Protein AF-A0A1D7VN87-F1 (afdb_monomer_lite)

Foldseek 3Di:
DLPVQVVVVVVCVVVVVVCVVLQWDEKDKDFQDDDPDGPGIDIDTDRPDPDYDDPVNVVVVNVVSPVVSNVVVVVVVVVVVVVVVVVVVVVVVPPPCPPPPQPDDDDDDFDDPDDPQDDWGKDKDWDDDPPNDIDMDIDTDDDPGD

pLDDT: mean 72.65, std 16.55, range [36.69, 96.06]

Sequence (146 aa):
MLDQAASRLAQEPERAAKILGAGAHSVMTVPLRARETTLGLAHFYRWQLPQPFEPDDLALVRDLVARAAVCIDNARRYTREHHAALTLQHSLLLRDAVPSRCSLETAHRYLPACTHAGVGGDWFDILQLSGARVGVIVGDMTGRGM

Organism: NCBI:txid47763

Structure (mmCIF, N/CA/C/O backbone):
data_AF-A0A1D7VN87-F1
#
_entry.id   AF-A0A1D7VN87-F1
#
loop_
_atom_site.group_PDB
_atom_site.id
_atom_site.type_symbol
_atom_site.label_atom_id
_atom_site.label_alt_id
_atom_site.label_comp_id
_atom_site.label_asym_id
_atom_site.label_entity_id
_atom_site.label_seq_id
_atom_site.pdbx_PDB_ins_code
_atom_site.Cartn_x
_atom_site.Cartn_y
_atom_site.Cartn_z
_atom_site.occupancy
_atom_site.B_iso_or_equiv
_atom_site.auth_seq_id
_atom_site.auth_comp_id
_atom_site.auth_asym_id
_atom_site.auth_atom_id
_atom_site.pdbx_PDB_model_num
ATOM 1 N N . MET A 1 1 ? -0.899 12.994 -20.926 1.00 36.69 1 MET A N 1
ATOM 2 C CA . MET A 1 1 ? -0.960 12.828 -19.451 1.00 36.69 1 MET A CA 1
ATOM 3 C C . MET A 1 1 ? 0.196 11.996 -18.857 1.00 36.69 1 MET A C 1
ATOM 5 O O . MET A 1 1 ? 0.191 11.775 -17.654 1.00 36.69 1 MET A O 1
ATOM 9 N N . LEU A 1 2 ? 1.192 11.566 -19.655 1.00 43.91 2 LEU A N 1
ATOM 10 C CA . LEU A 1 2 ? 2.428 10.891 -19.197 1.00 43.91 2 LEU A CA 1
ATOM 11 C C . LEU A 1 2 ? 3.520 11.876 -18.709 1.00 43.91 2 LEU A C 1
ATOM 13 O O . LEU A 1 2 ? 4.498 11.469 -18.094 1.00 43.91 2 LEU A O 1
ATOM 17 N N . ASP A 1 3 ? 3.318 13.172 -18.948 1.00 40.94 3 ASP A N 1
ATOM 18 C CA . ASP A 1 3 ? 4.343 14.222 -18.858 1.00 40.94 3 ASP A CA 1
ATOM 19 C C . ASP A 1 3 ? 4.689 14.647 -17.413 1.00 40.94 3 ASP A C 1
ATOM 21 O O . ASP A 1 3 ? 5.829 14.952 -17.074 1.00 40.94 3 ASP A O 1
ATOM 25 N N . GLN A 1 4 ? 3.724 14.569 -16.489 1.00 45.75 4 GLN A N 1
ATOM 26 C CA . GLN A 1 4 ? 3.942 14.975 -15.091 1.00 45.75 4 GLN A CA 1
ATOM 27 C C . GLN A 1 4 ? 4.762 13.964 -14.269 1.00 45.75 4 GLN A C 1
ATOM 29 O O . GLN A 1 4 ? 5.307 14.314 -13.225 1.00 45.75 4 GLN A O 1
ATOM 34 N N . ALA A 1 5 ? 4.867 12.711 -14.720 1.00 46.84 5 ALA A N 1
ATOM 35 C CA . ALA A 1 5 ? 5.572 11.660 -13.987 1.00 46.84 5 ALA A CA 1
ATOM 36 C C . ALA A 1 5 ? 7.099 11.742 -14.168 1.00 46.84 5 ALA A C 1
ATOM 38 O O . ALA A 1 5 ? 7.842 11.525 -13.211 1.00 46.84 5 ALA A O 1
ATOM 39 N N . ALA A 1 6 ? 7.559 12.136 -15.361 1.00 47.25 6 ALA A N 1
ATOM 40 C CA . ALA A 1 6 ? 8.965 12.445 -15.624 1.00 47.25 6 ALA A CA 1
ATOM 41 C C . ALA A 1 6 ? 9.431 13.684 -14.832 1.00 47.25 6 ALA A C 1
ATOM 43 O O . ALA A 1 6 ? 10.550 13.718 -14.322 1.00 47.25 6 ALA A O 1
ATOM 44 N N . SER A 1 7 ? 8.534 14.659 -14.640 1.00 46.62 7 SER A N 1
ATOM 45 C CA . SER A 1 7 ? 8.805 15.909 -13.918 1.00 46.62 7 SER A CA 1
ATOM 46 C C . SER A 1 7 ? 9.170 15.716 -12.435 1.00 46.62 7 SER A C 1
ATOM 48 O O . SER A 1 7 ? 9.940 16.511 -11.903 1.00 46.62 7 SER A O 1
ATOM 50 N N . ARG A 1 8 ? 8.703 14.651 -11.761 1.00 48.94 8 ARG A N 1
ATOM 51 C CA . ARG A 1 8 ? 9.032 14.399 -10.340 1.00 48.94 8 ARG A CA 1
ATOM 52 C C . ARG A 1 8 ? 10.364 13.692 -10.106 1.00 48.94 8 ARG A C 1
ATOM 54 O O . ARG A 1 8 ? 11.001 13.958 -9.096 1.00 48.94 8 ARG A O 1
ATOM 61 N N . LEU A 1 9 ? 10.822 12.838 -11.022 1.00 50.50 9 LEU A N 1
ATOM 62 C CA . LEU A 1 9 ? 12.162 12.238 -10.914 1.00 50.50 9 LEU A CA 1
ATOM 63 C C . LEU A 1 9 ? 13.270 13.287 -11.074 1.00 50.50 9 LEU A C 1
ATOM 65 O O . LEU A 1 9 ? 14.322 13.168 -10.452 1.00 50.50 9 LEU A O 1
ATOM 69 N N . ALA A 1 10 ? 12.993 14.360 -11.818 1.00 50.59 10 ALA A N 1
ATOM 70 C CA . ALA A 1 10 ? 13.850 15.540 -11.879 1.00 50.59 10 ALA A CA 1
ATOM 71 C C . ALA A 1 10 ? 13.900 16.339 -10.556 1.00 50.59 10 ALA A C 1
ATOM 73 O O . ALA A 1 10 ? 14.797 17.159 -10.384 1.00 50.59 10 ALA A O 1
ATOM 74 N N . GLN A 1 11 ? 12.972 16.106 -9.615 1.00 52.53 11 GLN A N 1
ATOM 75 C CA . GLN A 1 11 ? 12.917 16.804 -8.320 1.00 52.53 11 GLN A CA 1
ATOM 76 C C . GLN A 1 11 ? 13.716 16.101 -7.205 1.00 52.53 11 GLN A C 1
ATOM 78 O O . GLN A 1 11 ? 13.908 16.695 -6.148 1.00 52.53 11 GLN A O 1
ATOM 83 N N . GLU A 1 12 ? 14.233 14.885 -7.431 1.00 61.59 12 GLU A N 1
ATOM 84 C CA . GLU A 1 12 ? 15.125 14.173 -6.495 1.00 61.59 12 GLU A CA 1
ATOM 85 C C . GLU A 1 12 ? 16.496 13.900 -7.150 1.00 61.59 12 GLU A C 1
ATOM 87 O O . GLU A 1 12 ? 16.789 12.766 -7.553 1.00 61.59 12 GLU A O 1
ATOM 92 N N . PRO A 1 13 ? 17.364 14.925 -7.267 1.00 59.72 13 PRO A N 1
ATOM 93 C CA . PRO A 1 13 ? 18.620 14.830 -8.013 1.00 59.72 13 PRO A CA 1
ATOM 94 C C . PRO A 1 13 ? 19.570 13.759 -7.461 1.00 59.72 13 PRO A C 1
ATOM 96 O O . PRO A 1 13 ? 20.250 13.094 -8.237 1.00 59.72 13 PRO A O 1
ATOM 99 N N . GLU A 1 14 ? 19.576 13.512 -6.147 1.00 67.12 14 GLU A N 1
ATOM 100 C CA . GLU A 1 14 ? 20.394 12.445 -5.548 1.00 67.12 14 GLU A CA 1
ATOM 101 C C . GLU A 1 14 ? 19.957 11.043 -5.979 1.00 67.12 14 GLU A C 1
ATOM 103 O O . GLU A 1 14 ? 20.782 10.147 -6.176 1.00 67.12 14 GLU A O 1
ATOM 108 N N . ARG A 1 15 ? 18.647 10.834 -6.127 1.00 68.00 15 ARG A N 1
ATOM 109 C CA . ARG A 1 15 ? 18.088 9.539 -6.507 1.00 68.00 15 ARG A CA 1
ATOM 110 C C . ARG A 1 15 ? 18.333 9.285 -7.985 1.00 68.00 15 ARG A C 1
ATOM 112 O O . ARG A 1 15 ? 18.814 8.211 -8.336 1.00 68.00 15 ARG A O 1
ATOM 119 N N . ALA A 1 16 ? 18.111 10.301 -8.818 1.00 67.00 16 ALA A N 1
ATOM 120 C CA . ALA A 1 16 ? 18.462 10.275 -10.232 1.00 67.00 16 ALA A CA 1
ATOM 121 C C . ALA A 1 16 ? 19.966 10.014 -10.443 1.00 67.00 16 ALA A C 1
ATOM 123 O O . ALA A 1 16 ? 20.324 9.154 -11.243 1.00 67.00 16 ALA A O 1
ATOM 124 N N . ALA A 1 17 ? 20.845 10.668 -9.674 1.00 68.44 17 ALA A N 1
ATOM 125 C CA . ALA A 1 17 ? 22.292 10.467 -9.757 1.00 68.44 17 ALA A CA 1
ATOM 126 C C . ALA A 1 17 ? 22.720 9.040 -9.373 1.00 68.44 17 ALA A C 1
ATOM 128 O O . ALA A 1 17 ? 23.538 8.442 -10.067 1.00 68.44 17 ALA A O 1
ATOM 129 N N . LYS A 1 18 ? 22.140 8.454 -8.315 1.00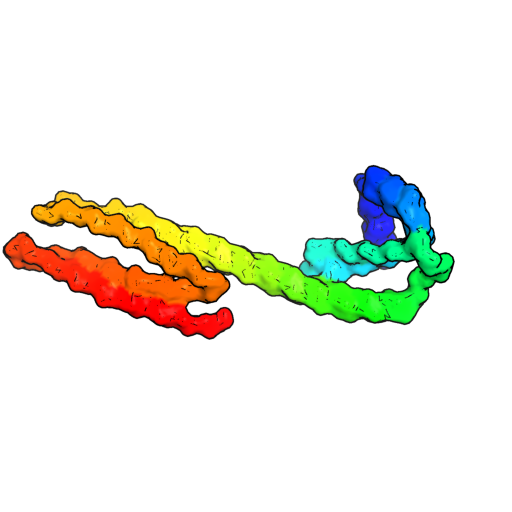 72.62 18 LYS A N 1
ATOM 130 C CA . LYS A 1 18 ? 22.398 7.049 -7.941 1.00 72.62 18 LYS A CA 1
ATOM 131 C C . LYS A 1 18 ? 21.904 6.065 -9.001 1.00 72.62 18 LYS A C 1
ATOM 133 O O . LYS A 1 18 ? 22.584 5.086 -9.283 1.00 72.62 18 LYS A O 1
ATOM 138 N N . ILE A 1 19 ? 20.738 6.328 -9.587 1.00 73.38 19 ILE A N 1
ATOM 139 C CA . ILE A 1 19 ? 20.137 5.491 -10.633 1.00 73.38 19 ILE A CA 1
ATOM 140 C C . ILE A 1 19 ? 20.997 5.517 -11.905 1.00 73.38 19 ILE A C 1
ATOM 142 O O . ILE A 1 19 ? 21.333 4.462 -12.439 1.00 73.38 19 ILE A O 1
ATOM 146 N N . LEU A 1 20 ? 21.416 6.705 -12.348 1.00 70.75 20 LEU A N 1
ATOM 147 C CA . LEU A 1 20 ? 22.304 6.870 -13.503 1.00 70.75 20 LEU A CA 1
ATOM 148 C C . LEU A 1 20 ? 23.703 6.297 -13.235 1.00 70.75 20 LEU A C 1
ATOM 150 O O . LEU A 1 20 ? 24.260 5.614 -14.089 1.00 70.75 20 LEU A O 1
ATOM 154 N N . GLY A 1 21 ? 24.248 6.503 -12.031 1.00 72.00 21 GLY A N 1
ATOM 155 C CA . GLY A 1 21 ? 25.529 5.929 -11.606 1.00 72.00 21 GLY A CA 1
ATOM 156 C C . GLY A 1 21 ? 25.522 4.399 -11.517 1.00 72.00 21 GLY A C 1
ATOM 157 O O . GLY A 1 21 ? 26.567 3.775 -11.669 1.00 72.00 21 GLY A O 1
ATOM 158 N N . ALA A 1 22 ? 24.349 3.787 -11.336 1.00 72.69 22 ALA A N 1
ATOM 159 C CA . ALA A 1 22 ? 24.150 2.340 -11.397 1.00 72.69 22 ALA A CA 1
ATOM 160 C C . ALA A 1 22 ? 23.990 1.800 -12.835 1.00 72.69 22 ALA A C 1
ATOM 162 O O . ALA A 1 22 ? 23.726 0.613 -13.013 1.00 72.69 22 ALA A O 1
ATOM 163 N N . GLY A 1 23 ? 24.127 2.653 -13.859 1.00 78.19 23 GLY A N 1
ATOM 164 C CA . GLY A 1 23 ? 24.009 2.266 -15.267 1.00 78.19 23 GLY A CA 1
ATOM 165 C C . GLY A 1 23 ? 22.569 2.147 -15.766 1.00 78.19 23 GLY A C 1
ATOM 166 O O . GLY A 1 23 ? 22.338 1.563 -16.824 1.00 78.19 23 GLY A O 1
ATOM 167 N N . ALA A 1 24 ? 21.583 2.676 -15.033 1.00 81.00 24 ALA A N 1
ATOM 168 C CA . ALA A 1 24 ? 20.207 2.658 -15.506 1.00 81.00 24 ALA A CA 1
ATOM 169 C C . ALA A 1 24 ? 20.033 3.589 -16.713 1.00 81.00 24 ALA A C 1
ATOM 171 O O . ALA A 1 24 ? 20.318 4.783 -16.639 1.00 81.00 24 ALA A O 1
ATOM 172 N N . HIS A 1 25 ? 19.526 3.043 -17.814 1.00 81.81 25 HIS A N 1
ATOM 173 C CA . HIS A 1 25 ? 19.412 3.749 -19.095 1.00 81.81 25 HIS A CA 1
ATOM 174 C C . HIS A 1 25 ? 17.969 3.826 -19.613 1.00 81.81 25 HIS A C 1
ATOM 176 O O . HIS A 1 25 ? 17.697 4.518 -20.591 1.00 81.81 25 HIS A O 1
ATOM 182 N N . SER A 1 26 ? 17.022 3.129 -18.978 1.00 84.50 26 SER A N 1
ATOM 183 C CA . SER A 1 26 ? 15.599 3.210 -19.316 1.00 84.50 26 SER A CA 1
ATOM 184 C C . SER A 1 26 ? 14.749 3.224 -18.052 1.00 84.50 26 SER A C 1
ATOM 186 O O . SER A 1 26 ? 15.031 2.489 -17.103 1.00 84.50 26 SER A O 1
ATOM 188 N N . VAL A 1 27 ? 13.708 4.060 -18.047 1.00 87.19 27 VAL A N 1
ATOM 189 C CA . VAL A 1 27 ? 12.756 4.192 -16.941 1.00 87.19 27 VAL A CA 1
ATOM 190 C C . VAL A 1 27 ? 11.323 4.099 -17.454 1.00 87.19 27 VAL A C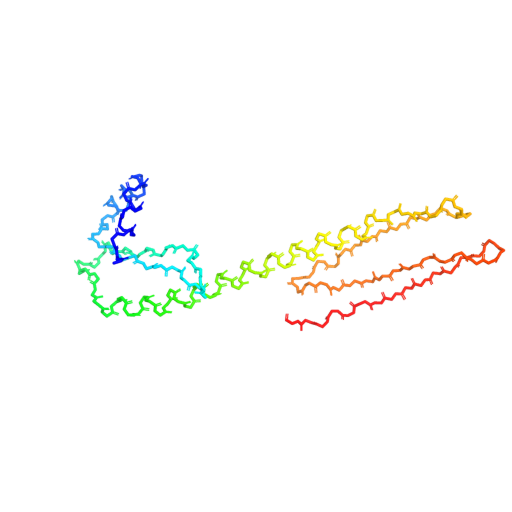 1
ATOM 192 O O . VAL A 1 27 ? 10.960 4.740 -18.438 1.00 87.19 27 VAL A O 1
ATOM 195 N N . MET A 1 28 ? 10.490 3.336 -16.753 1.00 88.19 28 MET A N 1
ATOM 196 C CA . MET A 1 28 ? 9.041 3.331 -16.918 1.00 88.19 28 MET A CA 1
ATOM 197 C C . MET A 1 28 ? 8.399 3.791 -15.615 1.00 88.19 28 MET A C 1
ATOM 199 O O . MET A 1 28 ? 8.747 3.314 -14.537 1.00 88.19 28 MET A O 1
ATOM 203 N N . THR A 1 29 ? 7.450 4.721 -15.709 1.00 89.75 29 THR A N 1
ATOM 204 C CA . THR A 1 29 ? 6.709 5.214 -14.544 1.00 89.75 29 THR A CA 1
ATOM 205 C C . THR A 1 29 ? 5.221 4.976 -14.725 1.00 89.75 29 THR A C 1
ATOM 207 O O . THR A 1 29 ? 4.634 5.421 -15.710 1.00 89.75 29 THR A O 1
ATOM 210 N N . VAL A 1 30 ? 4.602 4.304 -13.755 1.00 92.62 30 VAL A N 1
ATOM 211 C CA . VAL A 1 30 ? 3.179 3.951 -13.784 1.00 92.62 30 VAL A CA 1
ATOM 212 C C . VAL A 1 30 ? 2.511 4.418 -12.488 1.00 92.62 30 VAL A C 1
ATOM 214 O O . VAL A 1 30 ? 3.043 4.176 -11.404 1.00 92.62 30 VAL A O 1
ATOM 217 N N . PRO A 1 31 ? 1.361 5.114 -12.548 1.00 92.50 31 PRO A N 1
ATOM 218 C CA . PRO A 1 31 ? 0.683 5.574 -11.345 1.00 92.50 31 PRO A CA 1
ATOM 219 C C . PRO A 1 31 ? 0.017 4.413 -10.597 1.00 92.50 31 PRO A C 1
ATOM 221 O O . PRO A 1 31 ? -0.699 3.606 -11.186 1.00 92.50 31 PRO A O 1
ATOM 224 N N . LEU A 1 32 ? 0.192 4.379 -9.276 1.00 94.06 32 LEU A N 1
ATOM 225 C CA . LEU A 1 32 ? -0.525 3.477 -8.376 1.00 94.06 32 LEU A CA 1
ATOM 226 C C . LEU A 1 32 ? -1.910 4.067 -8.115 1.00 94.06 32 LEU A C 1
ATOM 228 O O . LEU A 1 32 ? -2.060 4.954 -7.274 1.00 94.06 32 LEU A O 1
ATOM 232 N N . ARG A 1 33 ? -2.918 3.615 -8.861 1.00 94.00 33 ARG A N 1
ATOM 233 C CA . ARG A 1 33 ? -4.304 4.081 -8.719 1.00 94.00 33 ARG A CA 1
ATOM 234 C C . ARG A 1 33 ? -5.180 2.994 -8.126 1.00 94.00 33 ARG A C 1
ATOM 236 O O . ARG A 1 33 ? -5.184 1.872 -8.620 1.00 94.00 33 ARG A O 1
ATOM 243 N N . ALA A 1 34 ? -5.946 3.355 -7.108 1.00 93.38 34 ALA A N 1
ATOM 244 C CA . ALA A 1 34 ? -6.993 2.518 -6.548 1.00 93.38 34 ALA A CA 1
ATOM 245 C C . ALA A 1 34 ? -8.264 3.360 -6.425 1.00 93.38 34 ALA A C 1
ATOM 247 O O . ALA A 1 34 ? -8.241 4.432 -5.814 1.00 93.38 34 ALA A O 1
ATOM 248 N N . ARG A 1 35 ? -9.371 2.875 -7.006 1.00 85.62 35 ARG A N 1
ATOM 249 C CA . ARG A 1 35 ? -10.642 3.620 -7.091 1.00 85.62 35 ARG A CA 1
ATOM 250 C C . ARG A 1 35 ? -10.394 5.008 -7.718 1.00 85.62 35 ARG A C 1
ATOM 252 O O . ARG A 1 35 ? -9.654 5.109 -8.691 1.00 85.62 35 ARG A O 1
ATOM 259 N N . GLU A 1 36 ? -10.934 6.067 -7.120 1.00 85.44 36 GLU A N 1
ATOM 260 C CA . GLU A 1 36 ? -10.788 7.461 -7.565 1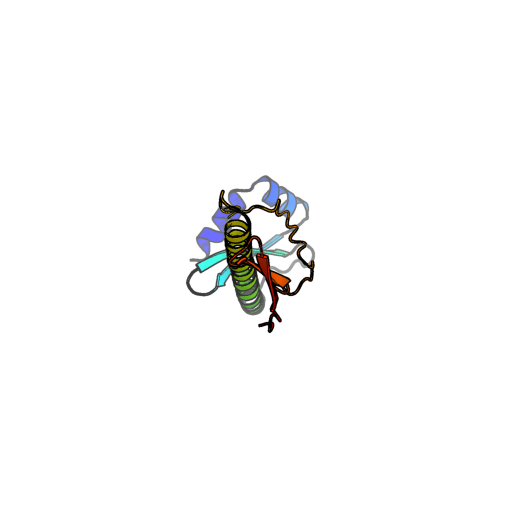.00 85.44 36 GLU A CA 1
ATOM 261 C C . GLU A 1 36 ? -9.550 8.171 -6.975 1.00 85.44 36 GLU A C 1
ATOM 263 O O . GLU A 1 36 ? -9.500 9.396 -6.895 1.00 85.44 36 GLU A O 1
ATOM 268 N N . THR A 1 37 ? -8.540 7.438 -6.487 1.00 86.81 37 THR A N 1
ATOM 269 C CA . THR A 1 37 ? -7.358 8.039 -5.844 1.00 86.81 37 THR A CA 1
ATOM 270 C C . THR A 1 37 ? -6.044 7.508 -6.408 1.00 86.81 37 THR A C 1
ATOM 272 O O . THR A 1 37 ? -5.841 6.307 -6.588 1.00 86.81 37 THR A O 1
ATOM 275 N N . THR A 1 38 ? -5.102 8.427 -6.646 1.00 92.44 38 THR A N 1
ATOM 276 C CA . THR A 1 38 ? -3.702 8.089 -6.932 1.00 92.44 38 THR A CA 1
ATOM 277 C C . THR A 1 38 ? -2.936 7.991 -5.614 1.00 92.44 38 THR A C 1
ATOM 279 O O . THR A 1 38 ? -2.732 8.989 -4.931 1.00 92.44 38 THR A O 1
ATOM 282 N N . LEU A 1 39 ? -2.514 6.779 -5.258 1.00 90.12 39 LEU A N 1
ATOM 283 C CA . LEU A 1 39 ? -1.773 6.472 -4.034 1.00 90.12 39 LEU A CA 1
ATOM 284 C C . LEU A 1 39 ? -0.289 6.851 -4.128 1.00 90.12 39 LEU A C 1
ATOM 286 O O . LEU A 1 39 ? 0.347 7.046 -3.091 1.00 90.12 39 LEU A O 1
ATOM 290 N N . GLY A 1 40 ? 0.258 6.913 -5.349 1.00 89.81 40 GLY A N 1
ATOM 291 C CA . GLY A 1 40 ? 1.667 7.198 -5.621 1.00 89.81 40 GLY A CA 1
ATOM 292 C C . GLY A 1 40 ? 2.094 6.857 -7.053 1.00 89.81 40 GLY A C 1
ATOM 293 O O . GLY A 1 40 ? 1.256 6.698 -7.943 1.00 89.81 40 GLY A O 1
ATOM 294 N N . LEU A 1 41 ? 3.405 6.732 -7.264 1.00 89.88 41 LEU A N 1
ATOM 295 C CA . LEU A 1 41 ? 4.028 6.327 -8.528 1.00 89.88 41 LEU A CA 1
ATOM 296 C C . LEU A 1 41 ? 4.902 5.088 -8.300 1.00 89.88 41 LEU A C 1
ATOM 298 O O . LEU A 1 41 ? 5.596 5.002 -7.289 1.00 89.88 41 LEU A O 1
ATOM 302 N N . ALA A 1 42 ? 4.877 4.155 -9.248 1.00 91.12 42 ALA A N 1
ATOM 303 C CA . ALA A 1 42 ? 5.812 3.042 -9.338 1.00 91.12 42 ALA A CA 1
ATOM 304 C C . ALA A 1 42 ? 6.820 3.328 -10.458 1.00 91.12 42 ALA A C 1
ATOM 306 O O . ALA A 1 42 ? 6.421 3.644 -11.581 1.00 91.12 42 ALA A O 1
ATOM 307 N N . HIS A 1 43 ? 8.111 3.221 -10.145 1.00 89.69 43 HIS A N 1
ATOM 308 C CA . HIS A 1 43 ? 9.202 3.429 -11.094 1.00 89.69 43 HIS A CA 1
ATOM 309 C C . HIS A 1 43 ? 9.938 2.113 -11.340 1.00 89.69 43 HIS A C 1
ATOM 311 O O . HIS A 1 43 ? 10.343 1.441 -10.392 1.00 89.69 43 HIS A O 1
ATOM 317 N N . PHE A 1 44 ? 10.134 1.777 -12.609 1.00 89.06 44 PHE A N 1
ATOM 318 C CA . PHE A 1 44 ? 10.866 0.604 -13.067 1.00 89.06 44 PHE A CA 1
ATOM 319 C C . PHE A 1 44 ? 12.080 1.077 -13.854 1.00 89.06 44 PHE A C 1
ATOM 321 O O . PHE A 1 44 ? 11.941 1.931 -14.727 1.00 89.06 44 PHE A O 1
ATOM 328 N N . TYR A 1 45 ? 13.254 0.527 -13.555 1.00 87.44 45 TYR A N 1
ATOM 329 C CA . TYR A 1 45 ? 14.519 0.909 -14.180 1.00 87.44 45 TYR A CA 1
ATOM 330 C C . TYR A 1 45 ? 15.166 -0.309 -14.837 1.00 87.44 45 TYR A C 1
ATOM 332 O O . TYR A 1 45 ? 15.135 -1.400 -14.268 1.00 87.44 45 TYR A O 1
ATOM 340 N N . ARG A 1 46 ? 15.780 -0.126 -16.009 1.00 87.44 46 ARG A N 1
ATOM 341 C CA . ARG A 1 46 ? 16.643 -1.132 -16.653 1.00 87.44 46 ARG A CA 1
ATOM 342 C C . ARG A 1 46 ? 18.094 -0.662 -16.622 1.00 87.44 46 ARG A C 1
ATOM 344 O O . ARG A 1 46 ? 18.362 0.474 -17.010 1.00 87.44 46 ARG A O 1
ATOM 351 N N . TRP A 1 47 ? 18.993 -1.538 -16.164 1.00 82.94 47 TRP A N 1
ATOM 352 C CA . TRP A 1 47 ? 20.439 -1.278 -16.047 1.00 82.94 47 TRP A CA 1
ATOM 353 C C . TRP A 1 47 ? 21.348 -2.337 -16.706 1.00 82.94 47 TRP A C 1
ATOM 355 O O . TRP A 1 47 ? 22.543 -2.121 -16.838 1.00 82.94 47 TRP A O 1
ATOM 365 N N . GLN A 1 48 ? 20.817 -3.512 -17.072 1.00 76.44 48 GLN A N 1
ATOM 366 C CA . GLN A 1 48 ? 21.607 -4.680 -17.520 1.00 76.44 48 GLN A CA 1
ATOM 367 C C . GLN A 1 48 ? 21.228 -5.113 -18.933 1.00 76.44 48 GLN A C 1
ATOM 369 O O . GLN A 1 48 ? 22.082 -5.545 -19.701 1.00 76.44 48 GLN A O 1
ATOM 374 N N . LEU A 1 49 ? 19.941 -5.013 -19.275 1.00 78.19 49 LEU A N 1
ATOM 375 C CA . LEU A 1 49 ? 19.470 -5.284 -20.623 1.00 78.19 49 LEU 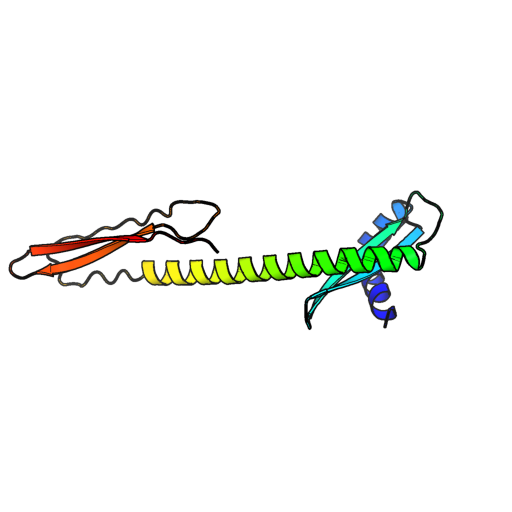A CA 1
ATOM 376 C C . LEU A 1 49 ? 19.531 -3.988 -21.422 1.00 78.19 49 LEU A C 1
ATOM 378 O O . LEU A 1 49 ? 18.813 -3.071 -21.046 1.00 78.19 49 LEU A O 1
ATOM 382 N N . PRO A 1 50 ? 20.265 -3.929 -22.545 1.00 75.69 50 PRO A N 1
ATOM 383 C CA . PRO A 1 50 ? 20.453 -2.696 -23.317 1.00 75.69 50 PRO A CA 1
ATOM 384 C C . PRO A 1 50 ? 19.159 -2.168 -23.959 1.00 75.69 50 PRO A C 1
ATOM 386 O O . PRO A 1 50 ? 19.097 -1.023 -24.397 1.00 75.69 50 PRO A O 1
ATOM 389 N N . GLN A 1 51 ? 18.125 -3.005 -24.023 1.00 83.75 51 GLN A N 1
ATOM 390 C CA . GLN A 1 51 ? 16.850 -2.709 -24.663 1.00 83.75 51 GLN A CA 1
ATOM 391 C C . GLN A 1 51 ? 16.016 -1.758 -23.782 1.00 83.75 51 GLN A C 1
ATOM 393 O O . GLN A 1 51 ? 15.925 -1.985 -22.567 1.00 83.75 51 GLN A O 1
ATOM 398 N N . PRO A 1 52 ? 15.400 -0.702 -24.347 1.00 85.19 52 PRO A N 1
ATOM 399 C CA . PRO A 1 52 ? 14.433 0.112 -23.619 1.00 85.19 52 PRO A CA 1
ATOM 400 C C . PRO A 1 52 ? 13.161 -0.691 -23.319 1.00 85.19 52 PRO A C 1
ATOM 402 O O . PRO A 1 52 ? 12.953 -1.773 -23.859 1.00 85.19 52 PRO A O 1
ATOM 405 N N . PHE A 1 53 ? 12.299 -0.155 -22.455 1.00 87.12 53 PHE A N 1
ATOM 406 C CA . PHE A 1 53 ? 10.971 -0.733 -22.269 1.00 87.12 53 PHE A CA 1
ATOM 407 C C . PHE A 1 53 ? 10.129 -0.645 -23.541 1.00 87.12 53 PHE A C 1
ATOM 409 O O . PHE A 1 53 ? 10.080 0.401 -24.192 1.00 87.12 53 PHE A O 1
ATOM 416 N N . GLU A 1 54 ? 9.410 -1.721 -23.829 1.00 90.38 54 GLU A N 1
ATOM 417 C CA . GLU A 1 54 ? 8.491 -1.806 -24.959 1.00 90.38 54 GLU A CA 1
ATOM 418 C C . GLU A 1 54 ? 7.030 -1.579 -24.523 1.00 90.38 54 GLU A C 1
ATOM 420 O O . GLU A 1 54 ? 6.705 -1.651 -23.333 1.00 90.38 54 GLU A O 1
ATOM 425 N N . PRO A 1 55 ? 6.108 -1.294 -25.460 1.00 87.69 55 PRO A N 1
ATOM 426 C CA . PRO A 1 55 ? 4.686 -1.150 -25.141 1.00 87.69 55 PRO A CA 1
ATOM 427 C C . PRO A 1 55 ? 4.083 -2.371 -24.426 1.00 87.69 55 PRO A C 1
ATOM 429 O O . PRO A 1 55 ? 3.233 -2.206 -23.547 1.00 87.69 55 PRO A O 1
ATOM 432 N N . ASP A 1 56 ? 4.555 -3.576 -24.743 1.00 91.31 56 ASP A N 1
ATOM 433 C CA . ASP A 1 56 ? 4.096 -4.818 -24.111 1.00 91.31 56 ASP A CA 1
ATOM 434 C C . ASP A 1 56 ? 4.547 -4.918 -22.646 1.00 91.31 56 ASP A C 1
ATOM 436 O O . ASP A 1 56 ? 3.771 -5.344 -21.783 1.00 91.31 56 ASP A O 1
ATOM 440 N N . ASP A 1 57 ? 5.745 -4.411 -22.321 1.00 91.50 57 ASP A N 1
ATOM 441 C CA . ASP A 1 57 ? 6.190 -4.273 -20.931 1.00 91.50 57 ASP A CA 1
ATOM 442 C C . ASP A 1 57 ? 5.228 -3.369 -20.150 1.00 91.50 57 ASP A C 1
ATOM 444 O O . ASP A 1 57 ? 4.897 -3.647 -18.997 1.00 91.50 57 ASP A O 1
ATOM 448 N N . LEU A 1 58 ? 4.748 -2.283 -20.769 1.00 90.12 58 LEU A N 1
ATOM 449 C CA . LEU A 1 58 ? 3.827 -1.357 -20.112 1.00 90.12 58 LEU A CA 1
ATOM 450 C C . LEU A 1 58 ? 2.482 -2.023 -19.814 1.00 90.12 58 LEU A C 1
ATOM 452 O O . LEU A 1 58 ? 1.900 -1.754 -18.762 1.00 90.12 58 LEU A O 1
ATOM 456 N N . ALA A 1 59 ? 1.982 -2.879 -20.705 1.00 90.75 59 ALA A N 1
ATOM 457 C CA . ALA A 1 59 ? 0.749 -3.625 -20.469 1.00 90.75 59 ALA A CA 1
ATOM 458 C C . ALA A 1 59 ? 0.888 -4.552 -19.251 1.00 90.75 59 ALA A C 1
ATOM 460 O O . ALA A 1 59 ? 0.089 -4.463 -18.317 1.00 90.75 59 ALA A O 1
ATOM 461 N N . LEU A 1 60 ? 1.960 -5.349 -19.207 1.00 93.62 60 LEU A N 1
ATOM 462 C CA . LEU A 1 60 ? 2.266 -6.234 -18.081 1.00 93.62 60 LEU A CA 1
ATOM 463 C C . LEU A 1 60 ? 2.418 -5.454 -16.766 1.00 93.62 60 LEU A C 1
ATOM 465 O O . LEU A 1 60 ? 1.824 -5.795 -15.739 1.00 93.62 60 LEU A O 1
ATOM 469 N N . VAL A 1 61 ? 3.216 -4.385 -16.793 1.00 94.69 61 VAL A N 1
ATOM 470 C CA . VAL A 1 61 ? 3.489 -3.563 -15.614 1.00 94.69 61 VAL A CA 1
ATOM 471 C C . VAL A 1 61 ? 2.216 -2.882 -15.122 1.00 94.69 61 VAL A C 1
ATOM 473 O O . VAL A 1 61 ? 2.006 -2.801 -13.913 1.00 94.69 61 VAL A O 1
ATOM 476 N N . ARG A 1 62 ? 1.330 -2.425 -16.013 1.00 93.19 62 ARG A N 1
ATOM 477 C CA . ARG A 1 62 ? 0.043 -1.838 -15.616 1.00 93.19 62 ARG A CA 1
ATOM 478 C C . ARG A 1 62 ? -0.815 -2.819 -14.827 1.00 93.19 62 ARG A C 1
ATOM 480 O O . ARG A 1 62 ? -1.355 -2.420 -13.797 1.00 93.19 62 ARG A O 1
ATOM 487 N N . ASP A 1 63 ? -0.904 -4.071 -15.259 1.00 94.38 63 ASP A N 1
ATOM 488 C CA . ASP A 1 63 ? -1.687 -5.091 -14.556 1.00 94.38 63 ASP A CA 1
ATOM 489 C C . ASP A 1 63 ? -1.096 -5.409 -13.178 1.00 94.38 63 ASP A C 1
ATOM 491 O O . ASP A 1 63 ? -1.823 -5.506 -12.183 1.00 94.38 63 ASP A O 1
ATOM 495 N N . LEU A 1 64 ? 0.234 -5.502 -13.091 1.00 95.69 64 LEU A N 1
ATOM 496 C CA . LEU A 1 64 ? 0.942 -5.690 -11.826 1.00 95.69 64 LEU A CA 1
ATOM 497 C C . LEU A 1 64 ? 0.713 -4.512 -10.866 1.00 95.69 64 LEU A C 1
ATOM 499 O O . LEU A 1 64 ? 0.351 -4.706 -9.703 1.00 95.69 64 LEU A O 1
ATOM 503 N N . VAL A 1 65 ? 0.894 -3.285 -11.355 1.00 96.06 65 VAL A N 1
ATOM 504 C CA . VAL A 1 65 ? 0.745 -2.046 -10.578 1.00 96.06 65 VAL A CA 1
ATOM 505 C C . VAL A 1 65 ? -0.702 -1.853 -10.128 1.00 96.06 65 VAL A C 1
ATOM 507 O O . VAL A 1 65 ? -0.925 -1.414 -9.000 1.00 96.06 65 VAL A O 1
ATOM 510 N N . ALA A 1 66 ? -1.689 -2.231 -10.945 1.00 94.06 66 ALA A N 1
ATOM 511 C CA . ALA A 1 66 ? -3.099 -2.186 -10.566 1.00 94.06 66 ALA A CA 1
ATOM 512 C C . ALA A 1 66 ? -3.400 -3.108 -9.372 1.00 94.06 66 ALA A C 1
ATOM 514 O O . ALA A 1 66 ? -4.030 -2.681 -8.404 1.00 94.06 66 ALA A O 1
ATOM 515 N N . ARG A 1 67 ? -2.894 -4.350 -9.390 1.00 95.88 67 ARG A N 1
ATOM 516 C CA . ARG A 1 67 ? -3.050 -5.292 -8.266 1.00 95.88 67 ARG A CA 1
ATOM 517 C C . ARG A 1 67 ? -2.355 -4.780 -7.006 1.00 95.88 67 ARG A C 1
ATOM 519 O O . ARG A 1 67 ? -2.952 -4.780 -5.931 1.00 95.88 67 ARG A O 1
ATOM 526 N N . ALA A 1 68 ? -1.127 -4.279 -7.142 1.00 96.00 68 ALA A N 1
ATOM 527 C CA . ALA A 1 68 ? -0.385 -3.699 -6.027 1.00 96.00 68 ALA A CA 1
ATOM 528 C C . ALA A 1 68 ? -1.116 -2.492 -5.414 1.00 96.00 68 ALA A C 1
ATOM 530 O O . ALA A 1 68 ? -1.204 -2.385 -4.192 1.00 96.00 68 ALA A O 1
ATOM 531 N N . ALA A 1 69 ? -1.687 -1.609 -6.240 1.00 95.56 69 ALA A N 1
ATOM 532 C CA . ALA A 1 69 ? -2.428 -0.444 -5.767 1.00 95.56 69 ALA A CA 1
ATOM 533 C C . ALA A 1 69 ? -3.647 -0.837 -4.918 1.00 95.56 69 ALA A C 1
ATOM 535 O O . ALA A 1 69 ? -3.870 -0.235 -3.868 1.00 95.56 69 ALA A O 1
ATOM 536 N N . VAL A 1 70 ? -4.394 -1.872 -5.318 1.00 95.00 70 VAL A N 1
ATOM 537 C CA . VAL A 1 70 ? -5.521 -2.397 -4.528 1.00 95.00 70 VAL A CA 1
ATOM 538 C C . VAL A 1 70 ? -5.044 -2.955 -3.186 1.00 95.00 70 VAL A C 1
ATOM 540 O O . VAL A 1 70 ? -5.605 -2.606 -2.149 1.00 95.00 70 VAL A O 1
ATOM 543 N N . CYS A 1 71 ? -3.982 -3.766 -3.175 1.00 94.62 71 CYS A N 1
ATOM 544 C CA . CYS A 1 71 ? -3.433 -4.314 -1.932 1.00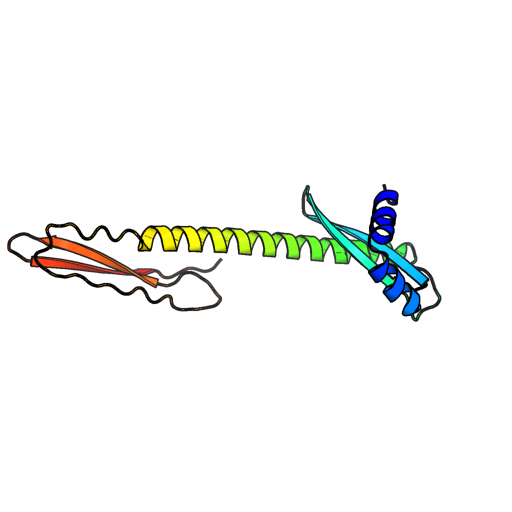 94.62 71 CYS A CA 1
ATOM 545 C C . CYS A 1 71 ? -2.957 -3.212 -0.971 1.00 94.62 71 CYS A C 1
ATOM 547 O O . CYS A 1 71 ? -3.218 -3.282 0.229 1.00 94.62 71 CYS A O 1
ATOM 549 N N . ILE A 1 72 ? -2.304 -2.170 -1.494 1.00 93.69 72 ILE A N 1
ATOM 550 C CA . ILE A 1 72 ? -1.848 -1.023 -0.698 1.00 93.69 72 ILE A CA 1
ATOM 551 C C . ILE A 1 72 ? -3.037 -0.219 -0.150 1.00 93.69 72 ILE A C 1
ATOM 553 O O . ILE A 1 72 ? -2.999 0.178 1.016 1.00 93.69 72 ILE A O 1
ATOM 557 N N . ASP A 1 73 ? -4.090 0.024 -0.945 1.00 93.25 73 ASP A N 1
ATOM 558 C CA . ASP A 1 73 ? -5.305 0.702 -0.457 1.00 93.25 73 ASP A CA 1
ATOM 559 C C . ASP A 1 73 ? -5.950 -0.086 0.686 1.00 93.25 73 ASP A C 1
ATOM 561 O O . ASP A 1 73 ? -6.253 0.482 1.737 1.00 93.25 73 ASP A O 1
ATOM 565 N N . ASN A 1 74 ? -6.088 -1.403 0.510 1.00 90.62 74 ASN A N 1
ATOM 566 C CA . ASN A 1 74 ? -6.668 -2.289 1.515 1.00 90.62 74 ASN A CA 1
ATOM 567 C C . ASN A 1 74 ? -5.855 -2.274 2.814 1.00 90.62 74 ASN A C 1
ATOM 569 O O . ASN A 1 74 ? -6.427 -2.061 3.880 1.00 90.62 74 ASN A O 1
ATOM 573 N N . ALA A 1 75 ? -4.528 -2.404 2.735 1.00 89.88 75 ALA A N 1
ATOM 574 C CA . ALA A 1 75 ? -3.662 -2.339 3.910 1.00 89.88 75 ALA A CA 1
ATOM 575 C C . ALA A 1 75 ? -3.789 -0.988 4.637 1.00 89.88 75 ALA A C 1
ATOM 577 O O . ALA A 1 75 ? -3.966 -0.946 5.852 1.00 89.88 75 ALA A O 1
ATOM 578 N N . ARG A 1 76 ? -3.790 0.133 3.899 1.00 89.88 76 ARG A N 1
ATOM 579 C CA . ARG A 1 76 ? -3.971 1.476 4.480 1.00 89.88 76 ARG A CA 1
ATOM 580 C C . ARG A 1 76 ? -5.339 1.664 5.134 1.00 89.88 76 ARG A C 1
ATOM 582 O O . ARG A 1 76 ? -5.451 2.427 6.094 1.00 89.88 76 ARG A O 1
ATOM 589 N N . ARG A 1 77 ? -6.401 1.062 4.594 1.00 87.69 77 ARG A N 1
ATOM 590 C CA . ARG A 1 77 ? -7.739 1.086 5.209 1.00 87.69 77 ARG A CA 1
ATOM 591 C C . ARG A 1 77 ? -7.763 0.254 6.482 1.00 87.69 77 ARG A C 1
ATOM 593 O O . ARG A 1 77 ? -8.108 0.805 7.520 1.00 87.69 77 ARG A O 1
ATOM 600 N N . TYR A 1 78 ? -7.279 -0.984 6.418 1.00 82.88 78 TYR A N 1
ATOM 601 C CA . TYR A 1 78 ? -7.196 -1.874 7.571 1.00 82.88 78 TYR A CA 1
ATOM 602 C C . TYR A 1 78 ? -6.434 -1.230 8.734 1.00 82.88 78 TYR A C 1
ATOM 604 O O . TYR A 1 78 ? -6.948 -1.160 9.844 1.00 82.88 78 TYR A O 1
ATOM 612 N N . THR A 1 79 ? -5.250 -0.657 8.486 1.00 81.69 79 THR A N 1
ATOM 613 C CA . THR A 1 79 ? -4.482 0.033 9.535 1.00 81.69 79 THR A CA 1
ATOM 614 C C . THR A 1 79 ? -5.252 1.211 10.136 1.00 81.69 79 THR A C 1
ATOM 616 O O . THR A 1 79 ? -5.213 1.404 11.348 1.00 81.69 79 THR A O 1
ATOM 619 N N . ARG A 1 80 ? -5.981 1.994 9.327 1.00 82.81 80 ARG A N 1
ATOM 620 C CA . ARG A 1 80 ? -6.781 3.125 9.829 1.00 82.81 80 ARG A CA 1
ATOM 621 C C . ARG A 1 80 ? -7.952 2.667 10.690 1.00 82.81 80 ARG A C 1
ATOM 623 O O . ARG A 1 80 ? -8.153 3.216 11.768 1.00 82.81 80 ARG A O 1
ATOM 630 N N . GLU A 1 81 ? -8.695 1.670 10.227 1.00 80.50 81 GLU A N 1
ATOM 631 C CA . GLU A 1 81 ? -9.824 1.096 10.963 1.00 80.50 81 GLU A CA 1
ATOM 632 C C . GLU A 1 81 ? -9.349 0.452 12.269 1.00 80.50 81 GLU A C 1
ATOM 634 O O . GLU A 1 81 ? -9.920 0.706 13.327 1.00 80.50 81 GLU A O 1
ATOM 639 N N . HIS A 1 82 ? -8.233 -0.276 12.226 1.00 77.44 82 HIS A N 1
ATOM 640 C CA . HIS A 1 82 ? -7.622 -0.881 13.403 1.00 77.44 82 HIS A CA 1
ATOM 641 C C . HIS A 1 82 ? -7.154 0.167 14.425 1.00 77.44 82 HIS A C 1
ATOM 643 O O . HIS A 1 82 ? -7.454 0.055 15.611 1.00 77.44 82 HIS A O 1
ATOM 649 N N . HIS A 1 83 ? -6.477 1.231 13.978 1.00 72.44 83 HIS A N 1
ATOM 650 C CA . HIS A 1 83 ? -6.079 2.335 14.857 1.00 72.44 83 HIS A CA 1
ATOM 651 C C . HIS A 1 83 ? -7.290 3.038 15.483 1.00 72.44 83 HIS A C 1
ATOM 653 O O . HIS A 1 83 ? -7.246 3.396 16.661 1.00 72.44 83 HIS A O 1
ATOM 659 N N . ALA A 1 84 ? -8.375 3.228 14.727 1.00 73.69 84 ALA A N 1
ATOM 660 C CA . ALA A 1 84 ? -9.599 3.834 15.242 1.00 73.69 84 ALA A CA 1
ATOM 661 C C . ALA A 1 84 ? -10.269 2.941 16.299 1.00 73.69 84 ALA A C 1
ATOM 663 O O . ALA A 1 84 ? -10.634 3.431 17.366 1.00 73.69 84 ALA A O 1
ATOM 664 N N . ALA A 1 85 ? -10.363 1.633 16.041 1.00 71.69 85 ALA A N 1
ATOM 665 C CA . ALA A 1 85 ? -10.896 0.657 16.988 1.00 71.69 85 ALA A CA 1
ATOM 666 C C . ALA A 1 85 ? -10.078 0.611 18.290 1.00 71.69 85 ALA A C 1
ATOM 668 O O . ALA A 1 85 ? -10.656 0.683 19.372 1.00 71.69 85 ALA A O 1
ATOM 669 N N . LEU A 1 86 ? -8.742 0.588 18.201 1.00 74.12 86 LEU A N 1
ATOM 670 C CA . LEU A 1 86 ? -7.858 0.647 19.372 1.00 74.12 86 LEU A CA 1
ATOM 671 C C . LEU A 1 86 ? -8.020 1.952 20.158 1.00 74.12 86 LEU A C 1
ATOM 673 O O . LEU A 1 86 ? -8.088 1.935 21.385 1.00 74.12 86 LEU A O 1
ATOM 677 N N . THR A 1 87 ? -8.123 3.084 19.458 1.00 72.44 87 THR A N 1
ATOM 678 C CA . THR A 1 87 ? -8.335 4.395 20.090 1.00 72.44 87 THR A CA 1
ATOM 679 C C . THR A 1 87 ? -9.658 4.429 20.856 1.00 72.44 87 THR A C 1
ATOM 681 O O . THR A 1 87 ? -9.700 4.868 22.007 1.00 72.44 87 THR A O 1
ATOM 684 N N . LEU A 1 88 ? -10.734 3.922 20.246 1.00 69.12 88 LEU A N 1
ATOM 685 C CA . LEU A 1 88 ? -12.043 3.806 20.887 1.00 69.12 88 LEU A CA 1
ATOM 686 C C . LEU A 1 88 ? -11.984 2.882 22.105 1.00 69.12 88 LEU A C 1
ATOM 688 O O . LEU A 1 88 ? -12.420 3.279 23.184 1.00 69.12 88 LEU A O 1
ATOM 692 N N . GLN A 1 89 ? -11.389 1.698 21.966 1.00 69.00 89 GLN A N 1
ATOM 693 C CA . GLN A 1 89 ? -11.228 0.749 23.064 1.00 69.00 89 GLN A CA 1
ATOM 694 C C . GLN A 1 89 ? -10.470 1.375 24.244 1.00 69.00 89 GLN A C 1
ATOM 696 O O . GLN A 1 89 ? -10.936 1.302 25.378 1.00 69.00 89 GLN A O 1
ATOM 701 N N . HIS A 1 90 ? -9.356 2.066 23.988 1.00 63.09 90 HIS A N 1
ATOM 702 C CA . HIS A 1 90 ? -8.605 2.780 25.025 1.00 63.09 90 HIS A CA 1
ATOM 703 C C . HIS A 1 90 ? -9.450 3.862 25.712 1.00 63.09 90 HIS A C 1
ATOM 705 O O . HIS A 1 90 ? -9.405 3.988 26.932 1.00 63.09 90 HIS A O 1
ATOM 711 N N . SER A 1 91 ? -10.256 4.618 24.961 1.00 58.84 91 SER A N 1
ATOM 712 C CA . SER A 1 91 ? -11.116 5.662 25.538 1.00 58.84 91 SER A CA 1
ATOM 713 C C . SER A 1 91 ? -12.217 5.114 26.456 1.00 58.84 91 SER A C 1
ATOM 715 O O . SER A 1 91 ? -12.608 5.782 27.412 1.00 58.84 91 SER A O 1
ATOM 717 N N . LEU A 1 92 ? -12.701 3.897 26.184 1.00 63.53 92 LEU A N 1
ATOM 718 C CA . LEU A 1 92 ? -13.721 3.227 26.991 1.00 63.53 92 LEU A CA 1
ATOM 719 C C . LEU A 1 92 ? -13.125 2.603 28.259 1.00 63.53 92 LEU A C 1
ATOM 721 O O . LEU A 1 92 ? -13.771 2.640 29.300 1.00 63.53 92 LEU A O 1
ATOM 725 N N . LEU A 1 93 ? -11.886 2.106 28.194 1.00 62.81 93 LEU A N 1
ATOM 726 C CA . LEU A 1 93 ? -11.149 1.592 29.356 1.00 62.81 93 LEU A CA 1
ATOM 727 C C . LEU A 1 93 ? -10.670 2.707 30.301 1.00 62.81 93 LEU A C 1
ATOM 729 O O . LEU A 1 93 ? -10.556 2.483 31.496 1.00 62.81 93 LEU A O 1
ATOM 733 N N . LEU A 1 94 ? -10.428 3.918 29.789 1.00 53.50 94 LEU A N 1
ATOM 734 C CA . LEU A 1 94 ? -10.027 5.085 30.589 1.00 53.50 94 LEU A CA 1
ATOM 735 C C . LEU A 1 94 ? -11.192 5.758 31.338 1.00 53.50 94 LEU A C 1
ATOM 737 O O . LEU A 1 94 ? -10.979 6.757 32.027 1.00 53.50 94 LEU A O 1
ATOM 741 N N . ARG A 1 95 ? -12.427 5.240 31.241 1.00 53.72 95 ARG A N 1
ATOM 742 C CA . ARG A 1 95 ? -13.529 5.654 32.126 1.00 53.72 95 ARG A CA 1
ATOM 743 C C . ARG A 1 95 ? -13.418 4.945 33.476 1.00 53.72 95 ARG A C 1
ATOM 745 O O . ARG A 1 95 ? -14.321 4.232 33.902 1.00 53.72 95 ARG A O 1
ATOM 752 N N . ASP A 1 96 ? -12.342 5.261 34.187 1.00 51.94 96 ASP A N 1
ATOM 753 C CA . ASP A 1 96 ? -12.238 5.152 35.641 1.00 51.94 96 ASP A CA 1
ATOM 754 C C . ASP A 1 96 ? -13.186 6.165 36.301 1.00 51.94 96 ASP A C 1
ATOM 756 O O . ASP A 1 96 ? -12.788 7.152 36.917 1.00 51.94 96 ASP A O 1
ATOM 760 N N . ALA A 1 97 ? -14.487 5.939 36.159 1.00 53.91 97 ALA A N 1
ATOM 761 C CA . ALA A 1 97 ? -15.465 6.509 37.065 1.00 53.91 97 ALA A CA 1
ATOM 762 C C . ALA A 1 97 ? -15.809 5.428 38.086 1.00 53.91 97 ALA A C 1
ATOM 764 O O . ALA A 1 97 ? -16.913 4.889 38.077 1.00 53.91 97 ALA A O 1
ATOM 765 N N . VAL A 1 98 ? -14.853 5.104 38.966 1.00 51.19 98 VAL A N 1
ATOM 766 C CA . VAL A 1 98 ? -15.179 4.428 40.226 1.00 51.19 98 VAL A CA 1
ATOM 767 C C . VAL A 1 98 ? -16.219 5.318 40.911 1.00 51.19 98 VAL A C 1
ATOM 769 O O . VAL A 1 98 ? -15.911 6.473 41.230 1.00 51.19 98 VAL A O 1
ATOM 772 N N . PRO A 1 99 ? -17.470 4.859 41.101 1.00 53.16 99 PRO A N 1
ATOM 773 C CA . PRO A 1 99 ? -18.464 5.667 41.778 1.00 53.16 99 PRO A CA 1
ATOM 774 C C . PRO A 1 99 ? -17.927 5.966 43.174 1.00 53.16 99 PRO A C 1
ATOM 776 O O . PRO A 1 99 ? -17.573 5.047 43.912 1.00 53.16 99 PRO A O 1
ATOM 779 N N . SER A 1 100 ? -17.897 7.240 43.562 1.00 52.97 100 SER A N 1
ATOM 780 C CA . SER A 1 100 ? -17.339 7.745 44.829 1.00 52.97 100 SER A CA 1
ATOM 781 C C . SER A 1 100 ? -18.057 7.226 46.095 1.00 52.97 100 SER A C 1
ATOM 783 O O . SER A 1 100 ? -17.909 7.790 47.174 1.00 52.97 100 SER A O 1
ATOM 785 N N . ARG A 1 101 ? -18.897 6.191 45.964 1.00 51.78 101 ARG A N 1
ATOM 786 C CA . ARG A 1 101 ? -19.759 5.591 46.990 1.00 51.78 101 ARG A CA 1
ATOM 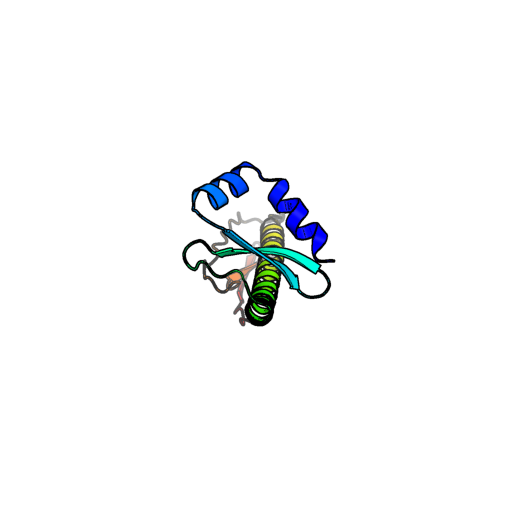787 C C . ARG A 1 101 ? -19.592 4.069 47.104 1.00 51.78 101 ARG A C 1
ATOM 789 O O . ARG A 1 101 ? -20.507 3.395 47.567 1.00 51.78 101 ARG A O 1
ATOM 796 N N . CYS A 1 102 ? -18.465 3.515 46.668 1.00 52.78 102 CYS A N 1
ATOM 797 C CA . CYS A 1 102 ? -18.146 2.111 46.900 1.00 52.78 102 CYS A CA 1
ATOM 798 C C . CYS A 1 102 ? -17.522 1.955 48.298 1.00 52.78 102 CYS A C 1
ATOM 800 O O . CYS A 1 102 ? -16.515 2.590 48.592 1.00 52.78 102 CYS A O 1
ATOM 802 N N . SER A 1 103 ? -18.088 1.111 49.165 1.00 56.53 103 SER A N 1
ATOM 803 C CA . SER A 1 103 ? -17.469 0.723 50.448 1.00 56.53 103 SER A CA 1
ATOM 804 C C . SER A 1 103 ? -16.300 -0.265 50.283 1.00 56.53 103 SER A C 1
ATOM 806 O O . SER A 1 103 ? -15.789 -0.783 51.272 1.00 56.53 103 SER A O 1
ATOM 808 N N . LEU A 1 104 ? -15.889 -0.531 49.039 1.00 55.50 104 LEU A N 1
ATOM 809 C CA . LEU A 1 104 ? -14.800 -1.422 48.658 1.00 55.50 104 LEU A CA 1
ATOM 810 C C . LEU A 1 104 ? -13.847 -0.687 47.703 1.00 55.50 104 LEU A C 1
ATOM 812 O O . LEU A 1 104 ? -14.301 -0.025 46.768 1.00 55.50 104 LEU A O 1
ATOM 816 N N . GLU A 1 105 ? -12.541 -0.834 47.907 1.00 57.81 105 GLU A N 1
ATOM 817 C CA . GLU A 1 105 ? -11.526 -0.358 46.966 1.00 57.81 105 GLU A CA 1
ATOM 818 C C . GLU A 1 105 ? -11.460 -1.326 45.776 1.00 57.81 105 GLU A C 1
ATOM 820 O O . GLU A 1 105 ? -11.201 -2.518 45.938 1.00 57.81 105 GLU A O 1
ATOM 825 N N . THR A 1 106 ? -11.765 -0.835 44.577 1.00 58.88 106 THR A N 1
ATOM 826 C CA . THR A 1 106 ? -11.776 -1.645 43.355 1.00 58.88 106 THR A CA 1
ATOM 827 C C . THR A 1 106 ? -10.576 -1.296 42.492 1.00 58.88 106 THR A C 1
ATOM 829 O O . THR A 1 106 ? -10.471 -0.170 42.011 1.00 58.88 106 THR A O 1
ATOM 832 N N . ALA A 1 107 ? -9.711 -2.278 42.250 1.00 59.06 107 ALA A N 1
ATOM 833 C CA . ALA A 1 107 ? -8.648 -2.205 41.258 1.00 59.06 107 ALA A CA 1
ATOM 834 C C . ALA A 1 107 ? -8.961 -3.180 40.123 1.00 59.06 107 ALA A C 1
ATOM 836 O O . ALA A 1 107 ? -9.391 -4.308 40.366 1.00 59.06 107 ALA A O 1
ATOM 837 N N . HIS A 1 108 ? -8.726 -2.766 38.885 1.00 62.69 108 HIS A N 1
ATOM 838 C CA . HIS A 1 108 ? -8.846 -3.643 37.732 1.00 62.69 108 HIS A CA 1
ATOM 839 C C . HIS A 1 108 ? -7.617 -3.525 36.841 1.00 62.69 108 HIS A C 1
ATOM 841 O O . HIS A 1 108 ? -6.948 -2.494 36.795 1.00 62.69 108 HIS A O 1
ATOM 847 N N . ARG A 1 109 ? -7.298 -4.613 36.141 1.00 58.72 109 ARG A N 1
ATOM 848 C CA . ARG A 1 109 ? -6.185 -4.666 35.197 1.00 58.72 109 ARG A CA 1
ATOM 849 C C . ARG A 1 109 ? -6.651 -5.361 33.929 1.00 58.72 109 ARG A C 1
ATOM 851 O O . ARG A 1 109 ? -6.811 -6.576 33.916 1.00 58.72 109 ARG A O 1
ATOM 858 N N . TYR A 1 110 ? -6.831 -4.587 32.865 1.00 58.50 110 TYR A N 1
ATOM 859 C CA . TYR A 1 110 ? -7.053 -5.136 31.534 1.00 58.50 110 TYR A CA 1
ATOM 860 C C . TYR A 1 110 ? -5.709 -5.562 30.926 1.00 58.50 110 TYR A C 1
ATOM 862 O O . TYR A 1 110 ? -4.794 -4.747 30.787 1.00 58.50 110 TYR A O 1
ATOM 870 N N . LEU A 1 111 ? -5.573 -6.846 30.591 1.00 56.00 111 LEU A N 1
ATOM 871 C CA . LEU A 1 111 ? -4.425 -7.393 29.870 1.00 56.00 111 LEU A CA 1
ATOM 872 C C . LEU A 1 111 ? -4.900 -7.847 28.486 1.00 56.00 111 LEU A C 1
ATOM 874 O O . LEU A 1 111 ? -5.539 -8.894 28.393 1.00 56.00 111 LEU A O 1
ATOM 878 N N . PRO A 1 112 ? -4.618 -7.094 27.409 1.00 56.12 112 PRO A N 1
ATOM 879 C CA . PRO A 1 112 ? -4.988 -7.531 26.072 1.00 56.12 112 PRO A CA 1
ATOM 880 C C . PRO A 1 112 ? -4.226 -8.811 25.713 1.00 56.12 112 PRO A C 1
ATOM 882 O O . PRO A 1 112 ? -2.997 -8.863 25.807 1.00 56.12 112 PRO A O 1
ATOM 885 N N . ALA A 1 113 ? -4.944 -9.838 25.257 1.00 52.25 113 ALA A N 1
ATOM 886 C CA . ALA A 1 113 ? -4.326 -10.994 24.628 1.00 52.25 113 ALA A CA 1
ATOM 887 C C . ALA A 1 113 ? -3.772 -10.556 23.263 1.00 52.25 113 ALA A C 1
ATOM 889 O O . ALA A 1 113 ? -4.510 -10.423 22.289 1.00 52.25 113 ALA A O 1
ATOM 890 N N . CYS A 1 114 ? -2.469 -10.279 23.179 1.00 46.50 114 CYS A N 1
ATOM 891 C CA . CYS A 1 114 ? -1.808 -9.947 21.919 1.00 46.50 114 CYS A CA 1
ATOM 892 C C . CYS A 1 114 ? -1.864 -11.145 20.955 1.00 46.50 114 CYS A C 1
ATOM 894 O O . CYS A 1 114 ? -0.962 -11.978 20.937 1.00 46.50 114 CYS A O 1
ATOM 896 N N . THR A 1 115 ? -2.903 -11.234 20.126 1.00 47.12 115 THR A N 1
ATOM 897 C CA . THR A 1 115 ? -2.937 -12.120 18.958 1.00 47.12 115 THR A CA 1
ATOM 898 C C . THR A 1 115 ? -3.152 -11.292 17.700 1.00 47.12 115 THR A C 1
ATOM 900 O O . THR A 1 115 ? -3.958 -10.365 17.666 1.00 47.12 115 THR A O 1
ATOM 903 N N . HIS A 1 116 ? -2.404 -11.639 16.652 1.00 48.62 116 HIS A N 1
ATOM 904 C CA . HIS A 1 116 ? -2.357 -10.979 15.339 1.00 48.62 116 HIS A CA 1
ATOM 905 C C . HIS A 1 116 ? -3.720 -10.843 14.619 1.00 48.62 116 HIS A C 1
ATOM 907 O O . HIS A 1 116 ? -3.772 -10.245 13.550 1.00 48.62 116 HIS A O 1
ATOM 913 N N . ALA A 1 117 ? -4.802 -11.392 15.182 1.00 50.50 117 ALA A N 1
ATOM 914 C CA . ALA A 1 117 ? -6.136 -11.454 14.589 1.00 50.50 117 ALA A CA 1
ATOM 915 C C . ALA A 1 117 ? -7.159 -10.469 15.189 1.00 50.50 117 ALA A C 1
ATOM 917 O O . ALA A 1 117 ? -8.259 -10.370 14.663 1.00 50.50 117 ALA A O 1
ATOM 918 N N . GLY A 1 118 ? -6.803 -9.700 16.224 1.00 50.91 118 GLY A N 1
ATOM 919 C CA . GLY A 1 118 ? -7.667 -8.641 16.748 1.00 50.91 118 GLY A CA 1
ATOM 920 C C . GLY A 1 118 ? -8.880 -9.129 17.557 1.00 50.91 118 GLY A C 1
ATOM 921 O O . GLY A 1 118 ? -9.617 -10.025 17.171 1.00 50.91 118 GLY A O 1
ATOM 922 N N . VAL A 1 119 ? -9.093 -8.451 18.685 1.00 51.00 119 VAL A N 1
ATOM 923 C CA . VAL A 1 119 ? -10.338 -8.405 19.471 1.00 51.00 119 VAL A CA 1
ATOM 924 C C . VAL A 1 119 ? -10.851 -9.761 19.987 1.00 51.00 119 VAL A C 1
ATOM 926 O O . VAL A 1 119 ? -11.870 -10.284 19.550 1.00 51.00 119 VAL A O 1
ATOM 929 N N . GLY A 1 120 ? -10.167 -10.284 21.002 1.00 53.47 120 GLY A N 1
ATOM 930 C CA . GLY A 1 120 ? -10.740 -11.207 21.984 1.00 53.47 120 GLY A CA 1
ATOM 931 C C . GLY A 1 120 ? -10.389 -10.701 23.381 1.00 53.47 120 GLY A C 1
ATOM 932 O O . GLY A 1 120 ? -9.239 -10.318 23.615 1.00 53.47 120 GLY A O 1
ATOM 933 N N . GLY A 1 121 ? -11.369 -10.630 24.278 1.00 62.38 121 GLY A N 1
ATOM 934 C CA . GLY A 1 121 ? -11.152 -10.150 25.638 1.00 62.38 121 GLY A CA 1
ATOM 935 C C . GLY A 1 121 ? -12.342 -10.403 26.553 1.00 62.38 121 GLY A C 1
ATOM 936 O O . GLY A 1 121 ? -13.491 -10.355 26.118 1.00 62.38 121 GLY A O 1
ATOM 937 N N . ASP A 1 122 ? -12.042 -10.628 27.827 1.00 71.94 122 ASP A N 1
ATOM 938 C CA . ASP A 1 122 ? -13.041 -10.687 28.886 1.00 71.94 122 ASP A CA 1
ATOM 939 C C . ASP A 1 122 ? -13.460 -9.262 29.278 1.00 71.94 122 ASP A C 1
ATOM 941 O O . ASP A 1 122 ? -12.633 -8.347 29.352 1.00 71.94 122 ASP A O 1
ATOM 945 N N . TRP A 1 123 ? -14.745 -9.062 29.554 1.00 70.00 123 TRP A N 1
ATOM 946 C CA . TRP A 1 123 ? -15.278 -7.833 30.137 1.00 70.00 123 TRP A CA 1
ATOM 947 C C . TRP A 1 123 ? -15.829 -8.119 31.532 1.00 70.00 123 TRP A C 1
ATOM 949 O O . TRP A 1 123 ? -16.266 -9.234 31.821 1.00 70.00 123 TRP A O 1
ATOM 959 N N . PHE A 1 124 ? -15.820 -7.110 32.402 1.00 68.81 124 PHE A N 1
ATOM 960 C CA . PHE A 1 124 ? -16.447 -7.197 33.715 1.00 68.81 124 PHE A CA 1
ATOM 961 C C . PHE A 1 124 ? -17.216 -5.913 34.049 1.00 68.81 124 PHE A C 1
ATOM 963 O O . PHE A 1 124 ? -16.895 -4.846 33.528 1.00 68.81 124 PHE A O 1
ATOM 970 N N . ASP A 1 125 ? -18.215 -6.018 34.922 1.00 74.44 125 ASP A N 1
ATOM 971 C CA . ASP A 1 125 ? -18.961 -4.883 35.480 1.00 74.44 125 ASP A CA 1
ATOM 972 C C . ASP A 1 125 ? -19.215 -5.097 36.984 1.00 74.44 125 ASP A C 1
ATOM 974 O O . ASP A 1 125 ? -19.321 -6.238 37.448 1.00 74.44 125 ASP A O 1
ATOM 978 N N . ILE A 1 126 ? -19.283 -4.007 37.756 1.00 72.62 126 ILE A N 1
ATOM 979 C CA . ILE A 1 126 ? -19.417 -4.011 39.220 1.00 72.62 126 ILE A CA 1
ATOM 980 C C . ILE A 1 126 ? -20.685 -3.252 39.623 1.00 72.62 126 ILE A C 1
ATOM 982 O O . ILE A 1 126 ? -20.802 -2.044 39.432 1.00 72.62 126 ILE A O 1
ATOM 986 N N . LEU A 1 127 ? -21.614 -3.952 40.272 1.00 77.19 127 LEU A N 1
ATOM 987 C CA . LEU A 1 127 ? -22.906 -3.419 40.705 1.00 77.19 127 LEU A CA 1
ATOM 988 C C . LEU A 1 127 ? -22.986 -3.381 42.236 1.00 77.19 127 LEU A C 1
ATOM 990 O O . LEU A 1 127 ? -22.773 -4.392 42.908 1.00 77.19 127 LEU A O 1
ATOM 994 N N . GLN A 1 128 ? -23.343 -2.228 42.805 1.00 73.62 128 GLN A N 1
ATOM 995 C CA . GLN A 1 128 ? -23.622 -2.111 44.240 1.00 73.62 128 GLN A CA 1
ATOM 996 C C . GLN A 1 128 ? -24.998 -2.695 44.573 1.00 73.62 128 GLN A C 1
ATOM 998 O O . GLN A 1 128 ? -26.002 -2.338 43.958 1.00 73.62 128 GLN A O 1
ATOM 1003 N N . LEU A 1 129 ? -25.050 -3.561 45.582 1.00 77.06 129 LEU A N 1
ATOM 1004 C CA . LEU A 1 129 ? -26.275 -4.157 46.108 1.00 77.06 129 LEU A CA 1
ATOM 1005 C C . LEU A 1 129 ? -26.547 -3.631 47.526 1.00 77.06 129 LEU A C 1
ATOM 1007 O O . LEU A 1 129 ? -25.659 -3.138 48.223 1.00 77.06 129 LEU A O 1
ATOM 1011 N N . SER A 1 130 ? -27.793 -3.744 47.989 1.00 78.69 130 SER A N 1
ATOM 1012 C CA . SER A 1 130 ? -28.159 -3.308 49.342 1.00 78.69 130 SER A CA 1
ATOM 1013 C C . SER A 1 130 ? -27.353 -4.048 50.419 1.00 78.69 130 SER A C 1
ATOM 1015 O O . SER A 1 130 ? -27.122 -5.256 50.315 1.00 78.69 130 SER A O 1
ATOM 1017 N N . GLY A 1 131 ? -26.959 -3.332 51.478 1.00 71.38 131 GLY A N 1
ATOM 1018 C CA . GLY A 1 131 ? -26.304 -3.916 52.654 1.00 71.38 131 GLY A CA 1
ATOM 1019 C C . GLY A 1 131 ? -24.823 -4.264 52.470 1.00 71.38 131 GLY A C 1
ATOM 1020 O O . GLY A 1 131 ? -24.421 -5.354 52.855 1.00 71.38 131 GLY A O 1
ATOM 1021 N N . ALA A 1 132 ? -24.027 -3.359 51.886 1.00 74.31 132 ALA A N 1
ATOM 1022 C CA . ALA A 1 132 ? -22.581 -3.529 51.656 1.00 74.31 132 ALA A CA 1
ATOM 1023 C C . ALA A 1 132 ? -22.203 -4.747 50.785 1.00 74.31 132 ALA A C 1
ATOM 1025 O O . ALA A 1 132 ? -21.092 -5.266 50.869 1.00 74.31 132 ALA A O 1
ATOM 1026 N N . ARG A 1 133 ? -23.130 -5.206 49.938 1.00 77.94 133 ARG A N 1
ATOM 1027 C CA . ARG A 1 133 ? -22.909 -6.312 49.002 1.00 77.94 133 ARG A CA 1
ATOM 1028 C C . ARG A 1 133 ? -22.528 -5.770 47.630 1.00 77.94 133 ARG A C 1
ATOM 1030 O O . ARG A 1 133 ? -23.032 -4.735 47.208 1.00 77.94 133 ARG A O 1
ATOM 1037 N N . VAL A 1 134 ? -21.690 -6.513 46.916 1.00 79.44 134 VAL A N 1
ATOM 1038 C CA . VAL A 1 134 ? -21.240 -6.174 45.563 1.00 79.44 134 VAL A CA 1
ATOM 1039 C C . VAL A 1 134 ? -21.512 -7.360 44.644 1.00 79.44 134 VAL A C 1
ATOM 1041 O O . VAL A 1 134 ? -21.183 -8.494 44.987 1.00 79.44 134 VAL A O 1
ATOM 1044 N N . GLY A 1 135 ? -22.139 -7.100 43.499 1.00 79.00 135 GLY A N 1
ATOM 1045 C CA . GLY A 1 135 ? -22.257 -8.049 42.397 1.00 79.00 135 GLY A CA 1
ATOM 1046 C C . GLY A 1 135 ? -21.168 -7.787 41.360 1.00 79.00 135 GLY A C 1
ATOM 1047 O O . GLY A 1 135 ? -20.915 -6.633 41.023 1.00 79.00 135 GLY A O 1
ATOM 1048 N N . VAL A 1 136 ? -20.542 -8.848 40.852 1.00 80.56 136 VAL A N 1
ATOM 1049 C CA . VAL A 1 136 ? -19.564 -8.777 39.758 1.00 80.56 136 VAL A CA 1
ATOM 1050 C C . VAL A 1 136 ? -20.085 -9.619 38.603 1.00 80.56 136 VAL A C 1
ATOM 1052 O O . VAL A 1 136 ? -20.448 -10.780 38.797 1.00 80.56 136 VAL A O 1
ATOM 1055 N N . ILE A 1 137 ? -20.135 -9.028 37.415 1.00 81.81 137 ILE A N 1
ATOM 1056 C CA . ILE A 1 137 ? -20.476 -9.708 36.165 1.00 81.81 137 ILE A CA 1
ATOM 1057 C C . ILE A 1 137 ? -19.182 -9.867 35.379 1.00 81.81 137 ILE A C 1
ATOM 1059 O O . ILE A 1 137 ? -18.416 -8.915 35.299 1.00 81.81 137 ILE A O 1
ATOM 1063 N N . VAL A 1 138 ? -18.939 -11.050 34.815 1.00 80.44 138 VAL A N 1
ATOM 1064 C CA . VAL A 1 138 ? -17.810 -11.323 33.915 1.00 80.44 138 VAL A CA 1
ATOM 1065 C C . VAL A 1 138 ? -18.347 -12.045 32.686 1.00 80.44 138 VAL A C 1
ATOM 1067 O O . VAL A 1 138 ? -19.180 -12.944 32.820 1.00 80.44 138 VAL A O 1
ATOM 1070 N N . GLY A 1 139 ? -17.887 -11.663 31.499 1.00 77.25 139 GLY A N 1
ATOM 1071 C CA . GLY A 1 139 ? -18.239 -12.333 30.251 1.00 77.25 139 GLY A CA 1
ATOM 1072 C C . GLY A 1 139 ? -17.084 -12.348 29.257 1.00 77.25 139 GLY A C 1
ATOM 1073 O O . GLY A 1 139 ? -16.249 -11.451 29.261 1.00 77.25 139 GLY A O 1
ATOM 1074 N N . ASP A 1 140 ? -17.064 -13.361 28.395 1.00 78.56 140 ASP A N 1
ATOM 1075 C CA . ASP A 1 140 ? -16.078 -13.526 27.321 1.00 78.56 140 ASP A CA 1
ATOM 1076 C C . ASP A 1 140 ? -16.624 -12.928 26.009 1.00 78.56 140 ASP A C 1
ATOM 1078 O O . ASP A 1 140 ? -17.794 -13.135 25.662 1.00 78.56 140 ASP A O 1
ATOM 1082 N N . MET A 1 141 ? -15.802 -12.172 25.275 1.00 69.62 141 MET A N 1
ATOM 1083 C CA . MET A 1 141 ? -16.088 -11.790 23.891 1.00 69.62 141 MET A CA 1
ATOM 1084 C C . MET A 1 141 ? -15.297 -12.670 22.921 1.00 69.62 141 MET A C 1
ATOM 1086 O O . MET A 1 141 ? -14.129 -12.409 22.625 1.00 69.62 141 MET A O 1
ATOM 1090 N N . THR A 1 142 ? -15.974 -13.637 22.300 1.00 63.50 142 THR A N 1
ATOM 1091 C CA . THR A 1 142 ? -15.423 -14.342 21.137 1.00 63.50 142 THR A CA 1
ATOM 1092 C C . THR A 1 142 ? -15.499 -13.452 19.894 1.00 63.50 142 THR A C 1
ATOM 1094 O O . THR A 1 142 ? -16.573 -13.290 19.304 1.00 63.50 142 THR A O 1
ATOM 1097 N N . GLY A 1 143 ? -14.364 -12.899 19.465 1.00 53.84 143 GLY A N 1
ATOM 1098 C CA . GLY A 1 143 ? -14.230 -12.258 18.158 1.00 53.84 143 GLY A CA 1
ATOM 1099 C C . GLY A 1 143 ? -14.422 -13.280 17.036 1.00 53.84 143 GLY A C 1
ATOM 1100 O O . GLY A 1 143 ? -13.598 -14.174 16.849 1.00 53.84 143 GLY A O 1
ATOM 1101 N N . ARG A 1 144 ? -15.514 -13.181 16.270 1.00 41.09 144 ARG A N 1
ATOM 1102 C CA . ARG A 1 144 ? -15.615 -13.878 14.980 1.00 41.09 144 ARG A CA 1
ATOM 1103 C C . ARG A 1 144 ? -14.878 -13.036 13.944 1.00 41.09 144 ARG A C 1
ATOM 1105 O O . ARG A 1 144 ? -15.354 -11.965 13.580 1.00 41.09 144 ARG A O 1
ATOM 1112 N N . GLY A 1 145 ? -13.708 -13.523 13.532 1.00 41.94 145 GLY A N 1
ATOM 1113 C CA . GLY A 1 145 ? -12.863 -12.898 12.519 1.00 41.94 145 GLY A CA 1
ATOM 1114 C C . GLY A 1 145 ? -13.593 -12.706 11.188 1.00 41.94 145 GLY A C 1
ATOM 1115 O O . GLY A 1 145 ? -14.269 -13.621 10.710 1.00 41.94 145 GLY A O 1
ATOM 1116 N N . MET A 1 146 ? -13.441 -11.511 10.618 1.00 37.25 146 MET A N 1
ATOM 1117 C CA . MET A 1 146 ? -13.597 -11.240 9.187 1.00 37.25 146 MET A CA 1
ATOM 1118 C C . MET A 1 146 ? -12.218 -11.032 8.578 1.00 37.25 146 MET A C 1
ATOM 1120 O O . MET A 1 146 ? -11.381 -10.398 9.260 1.00 37.25 146 MET A O 1
#

Radius of gyration: 27.7 Å; chains: 1; bounding box: 54×31×78 Å

Secondary structure (DSSP, 8-state):
--HHHHHHHTT-HHHHHHHHHTT--EEEEEEEEETTEEEEEEEEEESSS-SPPPHHHHHHHHHHHHHHHHHHHHHHHHHHHHHHHHHHHHHHHT-----TT-SS-----------TT---EEEEEEEEETTTEEEEEEEEE-----

InterPro domains:
  IPR003018 GAF domain [PF01590] (10-72)
  IPR029016 GAF-like domain superfamily [G3DSA:3.30.450.40] (1-75)
  IPR036457 PPM-type phosphatase-like domain superfamily [G3DSA:3.60.40.10] (76-146)
  IPR052016 Bacterial Sigma Factor Regulator [PTHR43156] (8-146)